Protein AF-A0A7S3HU23-F1 (afdb_monomer)

Radius of gyration: 21.44 Å; Cα contacts (8 Å, |Δi|>4): 89; chains: 1; bounding box: 47×63×39 Å

Organism: NCBI:txid89044

InterPro domains:
  IPR001789 Signal transduction response regulator, receiver domain [PS50110] (82-129)
  IPR011006 CheY-like superfamily [SSF52172] (79-129)

Foldseek 3Di:
DDDPDDDDDDDDDDPDDPDPPPPDDDDDDDDDDDDDDDDDDDDDDDDDDDDDDDDDDPDDPPPPDPPVLVVQLVVQQVVLAEEEAEAQDPVVQVVVQVVVVVSRHNYYHYHNHDVVSVVVCVVDPHPYD

Mean predicted aligned error: 17.84 Å

Solvent-accessible surface area (backbone atoms only — not comparable to full-atom values): 8931 Å² total; per-residue (Å²): 136,86,83,85,76,87,78,85,86,84,86,81,86,80,82,84,74,80,77,76,87,59,93,82,73,90,84,79,93,79,80,87,77,87,81,82,86,81,86,82,85,85,83,86,85,82,94,83,89,88,82,88,83,88,88,78,82,96,70,84,82,77,68,78,74,50,73,66,57,57,52,50,32,50,49,33,42,76,67,50,35,34,36,42,44,67,38,72,48,68,68,60,45,54,50,51,48,55,50,47,48,73,46,31,36,68,45,70,48,80,30,62,38,68,68,63,39,50,54,50,55,74,74,42,91,63,78,42,111

pLDDT: mean 71.63, std 24.13, range [32.91, 98.25]

Nearest PDB structures (foldseek):
  8wiw-assembly1_h  TM=9.248E-01  e=8.638E-02  Salmonella enterica subsp. enterica serovar Typhimurium str. LT2
  1fqw-assembly1_A  TM=9.280E-01  e=9.885E-02  Escherichia coli
  3olv-assembly2_B  TM=9.233E-01  e=1.295E-01  Escherichia coli K-12
  3rvo-assembly1_A  TM=9.060E-01  e=1.295E-01  Escherichia coli K-12
  6er7-assembly1_A  TM=9.103E-01  e=7.997E-01  Pyrococcus horikoshii

Structure (mmCIF, N/CA/C/O backbone):
data_AF-A0A7S3HU23-F1
#
_entry.id   AF-A0A7S3HU23-F1
#
loop_
_atom_site.group_PDB
_atom_site.id
_atom_site.type_symbol
_atom_site.label_atom_id
_atom_site.label_alt_id
_atom_site.label_comp_id
_atom_site.label_asym_id
_atom_site.label_entity_id
_atom_site.label_seq_id
_atom_site.pdbx_PDB_ins_code
_atom_site.Cartn_x
_atom_site.Cartn_y
_atom_site.Cartn_z
_atom_site.occupancy
_atom_site.B_iso_or_equiv
_atom_site.auth_seq_id
_atom_site.auth_comp_id
_atom_site.auth_asym_id
_atom_site.auth_atom_id
_atom_site.pdbx_PDB_model_num
ATOM 1 N N . GLU A 1 1 ? 20.327 11.208 -25.376 1.00 44.12 1 GLU A N 1
ATOM 2 C CA . GLU A 1 1 ? 19.255 11.999 -24.739 1.00 44.12 1 GLU A CA 1
ATOM 3 C C . GLU A 1 1 ? 18.377 11.059 -23.931 1.00 44.12 1 GLU A C 1
ATOM 5 O O . GLU A 1 1 ? 17.914 10.072 -24.485 1.00 44.12 1 GLU A O 1
ATOM 10 N N . SER A 1 2 ? 18.217 11.298 -22.630 1.00 50.28 2 SER A N 1
ATOM 11 C CA . SER A 1 2 ? 17.328 10.494 -21.782 1.00 50.28 2 SER A CA 1
ATOM 12 C C . SER A 1 2 ? 16.020 11.257 -21.613 1.00 50.28 2 SER A C 1
ATOM 14 O O . SER A 1 2 ? 15.997 12.305 -20.973 1.00 50.28 2 SER A O 1
ATOM 16 N N . SER A 1 3 ? 14.945 10.768 -22.230 1.00 56.34 3 SER A N 1
ATOM 17 C CA . SER A 1 3 ? 13.610 11.351 -22.118 1.00 56.34 3 SER A CA 1
ATOM 18 C C . SER A 1 3 ? 12.992 10.982 -20.770 1.00 56.34 3 SER A C 1
ATOM 20 O O . SER A 1 3 ? 12.576 9.842 -20.559 1.00 56.34 3 SER A O 1
ATOM 22 N N . THR A 1 4 ? 12.924 11.936 -19.848 1.00 55.56 4 THR A N 1
ATOM 23 C CA . THR A 1 4 ? 12.219 11.777 -18.572 1.00 55.56 4 THR A CA 1
ATOM 24 C C . THR A 1 4 ? 10.712 11.873 -18.827 1.00 55.56 4 THR A C 1
ATOM 26 O O . THR A 1 4 ? 10.131 12.955 -18.813 1.00 55.56 4 THR A O 1
ATOM 29 N N . GLY A 1 5 ? 10.073 10.745 -19.141 1.00 54.88 5 GLY A N 1
ATOM 30 C CA . GLY A 1 5 ? 8.624 10.673 -19.329 1.00 54.88 5 GLY A CA 1
ATOM 31 C C . GLY A 1 5 ? 7.893 10.771 -17.991 1.00 54.88 5 GLY A C 1
ATOM 32 O O . GLY A 1 5 ? 8.114 9.958 -17.098 1.00 54.88 5 GLY A O 1
ATOM 33 N N . THR A 1 6 ? 7.020 11.764 -17.835 1.00 55.59 6 THR A N 1
ATOM 34 C CA . THR A 1 6 ? 6.160 11.910 -16.654 1.00 55.59 6 THR A CA 1
ATOM 35 C C . THR A 1 6 ? 4.992 10.927 -16.772 1.00 55.59 6 THR A C 1
ATOM 37 O O . THR A 1 6 ? 4.038 11.166 -17.509 1.00 55.59 6 THR A O 1
ATOM 40 N N . GLY A 1 7 ? 5.081 9.779 -16.099 1.00 56.41 7 GLY A N 1
ATOM 41 C CA . GLY A 1 7 ? 3.992 8.802 -16.037 1.00 56.41 7 GLY A CA 1
ATOM 42 C C . GLY A 1 7 ? 2.941 9.199 -14.998 1.00 56.41 7 GLY A C 1
ATOM 43 O O . GLY A 1 7 ? 3.280 9.637 -13.903 1.00 56.41 7 GLY A O 1
ATOM 44 N N . THR A 1 8 ? 1.658 9.040 -15.327 1.00 51.31 8 THR A N 1
ATOM 45 C CA . THR A 1 8 ? 0.563 9.120 -14.347 1.00 51.31 8 THR A CA 1
ATOM 46 C C . THR A 1 8 ? 0.260 7.713 -13.847 1.00 51.31 8 THR A C 1
ATOM 48 O O . THR A 1 8 ? -0.019 6.829 -14.654 1.00 51.31 8 THR A O 1
ATOM 51 N N . VAL A 1 9 ? 0.304 7.503 -12.530 1.00 48.84 9 VAL A N 1
ATOM 52 C CA . VAL A 1 9 ? -0.054 6.223 -11.908 1.00 48.84 9 VAL A CA 1
ATOM 53 C C . VAL A 1 9 ? -1.493 6.309 -11.406 1.00 48.84 9 VAL A C 1
ATOM 55 O O . VAL A 1 9 ? -1.827 7.176 -10.600 1.00 48.84 9 VAL A O 1
ATOM 58 N N . LEU A 1 10 ? -2.352 5.418 -11.900 1.00 46.88 10 LEU A N 1
ATOM 59 C CA . LEU A 1 10 ? -3.757 5.311 -11.512 1.00 46.88 10 LEU A CA 1
ATOM 60 C C . LEU A 1 10 ? -3.936 4.070 -10.636 1.00 46.88 10 LEU A C 1
ATOM 62 O O . LEU A 1 10 ? -3.660 2.960 -11.080 1.00 46.88 10 LEU A O 1
ATOM 66 N N . TRP A 1 11 ? -4.427 4.269 -9.416 1.00 58.38 11 TRP A N 1
ATOM 67 C CA . TRP A 1 11 ? -4.763 3.198 -8.481 1.00 58.38 11 TRP A CA 1
ATOM 68 C C . TRP A 1 11 ? -6.278 3.068 -8.388 1.00 58.38 11 TRP A C 1
ATOM 70 O O . TRP A 1 11 ? -6.979 4.062 -8.189 1.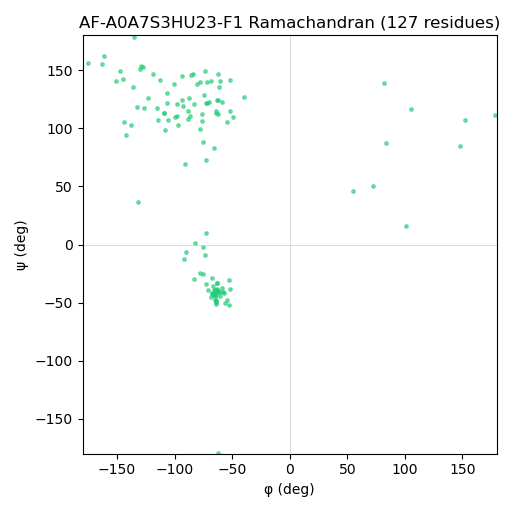00 58.38 11 TRP A O 1
ATOM 80 N N . PHE A 1 12 ? -6.795 1.850 -8.519 1.00 54.53 12 PHE A N 1
ATOM 81 C CA . PHE A 1 12 ? -8.196 1.552 -8.249 1.00 54.53 12 PHE A CA 1
ATOM 82 C C . PHE A 1 12 ? -8.302 0.253 -7.454 1.00 54.53 12 PHE A C 1
ATOM 84 O O . PHE A 1 12 ? -7.646 -0.735 -7.765 1.00 54.53 12 PHE A O 1
ATOM 91 N N . ALA A 1 13 ? -9.146 0.259 -6.425 1.00 60.44 13 ALA A N 1
ATOM 92 C CA . ALA A 1 13 ? -9.521 -0.946 -5.703 1.00 60.44 13 ALA A CA 1
ATOM 93 C C . ALA A 1 13 ? -10.721 -1.587 -6.410 1.00 60.44 13 ALA A C 1
ATOM 95 O O . ALA A 1 13 ? -11.740 -0.923 -6.621 1.00 60.44 13 ALA A O 1
ATOM 96 N N . ILE A 1 14 ? -10.618 -2.868 -6.768 1.00 64.31 14 ILE A N 1
ATOM 97 C CA . ILE A 1 14 ? -11.777 -3.646 -7.215 1.00 64.31 14 ILE A CA 1
ATOM 98 C C . ILE A 1 14 ? -12.418 -4.252 -5.961 1.00 64.31 14 ILE A C 1
ATOM 100 O O . ILE A 1 14 ? -11.778 -5.072 -5.301 1.00 64.31 14 ILE A O 1
ATOM 104 N N . PRO A 1 15 ? -13.656 -3.874 -5.594 1.00 51.28 15 PRO A N 1
ATOM 105 C CA . PRO A 1 15 ? -14.348 -4.531 -4.497 1.00 51.28 15 PRO A CA 1
ATOM 106 C C . PRO A 1 15 ? -14.568 -6.002 -4.854 1.00 51.28 15 PRO A C 1
ATOM 108 O O . PRO A 1 15 ? -15.155 -6.321 -5.888 1.00 51.28 15 PRO A O 1
ATOM 111 N N . TYR A 1 16 ? -14.095 -6.894 -3.988 1.00 63.75 16 TYR A N 1
ATOM 112 C CA . TYR A 1 16 ? -14.345 -8.322 -4.112 1.00 63.75 16 TYR A CA 1
ATOM 113 C C . TYR A 1 16 ? -15.848 -8.589 -3.958 1.00 63.75 16 TYR A C 1
ATOM 115 O O . TYR A 1 16 ? -16.425 -8.344 -2.896 1.00 63.75 16 TYR A O 1
ATOM 123 N N . VAL A 1 17 ? -16.485 -9.074 -5.025 1.00 74.38 17 VAL A N 1
ATOM 124 C CA . VAL A 1 17 ? -17.848 -9.610 -4.977 1.00 74.38 17 VAL A CA 1
ATOM 125 C C . VAL A 1 17 ? -17.711 -11.128 -4.874 1.00 74.38 17 VAL A C 1
ATOM 127 O O . VAL A 1 17 ? -17.244 -11.739 -5.836 1.00 74.38 17 VAL A O 1
ATOM 130 N N . PRO A 1 18 ? -18.057 -11.747 -3.732 1.00 62.25 18 PRO A N 1
ATOM 131 C CA . PRO A 1 18 ? -18.037 -13.197 -3.627 1.00 62.25 18 PRO A CA 1
ATOM 132 C C . PRO A 1 18 ? -19.015 -13.794 -4.641 1.00 62.25 18 PRO A C 1
ATOM 134 O O . PRO A 1 18 ? -20.141 -13.315 -4.789 1.00 62.25 18 PRO A O 1
ATOM 137 N N . ASP A 1 19 ? -18.570 -14.834 -5.337 1.00 63.12 19 ASP A N 1
ATOM 138 C CA . ASP A 1 19 ? -19.388 -15.568 -6.292 1.00 63.12 19 ASP A CA 1
ATOM 139 C C . ASP A 1 19 ? -20.556 -16.251 -5.561 1.00 63.12 19 ASP A C 1
ATOM 141 O O . ASP A 1 19 ? -20.368 -17.150 -4.738 1.00 63.12 19 ASP A O 1
ATOM 145 N N . THR A 1 20 ? -21.778 -15.795 -5.836 1.00 59.72 20 THR A N 1
ATOM 146 C CA . TH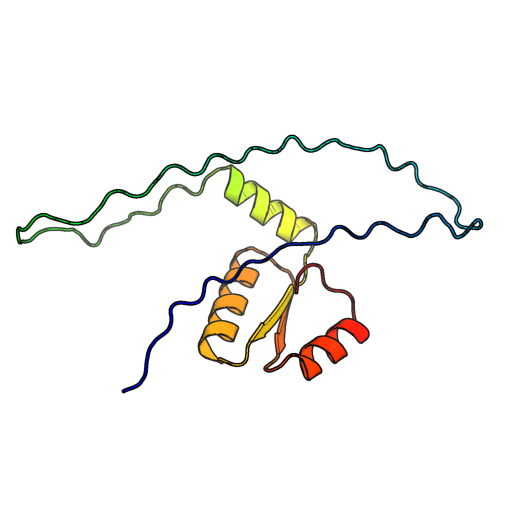R A 1 20 ? -23.011 -16.357 -5.272 1.00 59.72 20 THR A CA 1
ATOM 147 C C . THR A 1 20 ? -23.495 -17.597 -6.024 1.00 59.72 20 THR A C 1
ATOM 149 O O . THR A 1 20 ? -24.517 -18.167 -5.647 1.00 59.72 20 THR A O 1
ATOM 152 N N . SER A 1 21 ? -22.781 -18.055 -7.062 1.00 55.84 21 SER A N 1
ATOM 153 C CA . SER A 1 21 ? -23.127 -19.281 -7.792 1.00 55.84 21 SER A CA 1
ATOM 154 C C . SER A 1 21 ? -22.772 -20.574 -7.043 1.00 55.84 21 SER A C 1
ATOM 156 O O . SER A 1 21 ? -23.116 -21.661 -7.503 1.00 55.84 21 SER A O 1
ATOM 158 N N . GLN A 1 22 ? -22.155 -20.479 -5.858 1.00 50.91 22 GLN A N 1
ATOM 159 C CA . GLN A 1 22 ? -21.977 -21.599 -4.933 1.00 50.91 22 GLN A CA 1
ATOM 160 C C . GLN A 1 22 ? -23.189 -21.719 -3.986 1.00 50.91 22 GLN A C 1
ATOM 162 O O . GLN A 1 22 ? -23.325 -20.913 -3.063 1.00 50.91 22 GLN A O 1
ATOM 167 N N . PRO A 1 23 ? -24.065 -22.731 -4.143 1.00 52.47 23 PRO A N 1
ATOM 168 C CA . PRO A 1 23 ? -25.324 -22.825 -3.397 1.00 52.47 23 PRO A CA 1
ATOM 169 C C . PRO A 1 23 ? -25.194 -23.191 -1.902 1.00 52.47 23 PRO A C 1
ATOM 171 O O . PRO A 1 23 ? -26.213 -23.448 -1.271 1.00 52.47 23 PRO A O 1
ATOM 174 N N . ASN A 1 24 ? -23.994 -23.207 -1.304 1.00 50.38 24 ASN A N 1
ATOM 175 C CA . ASN A 1 24 ? -23.769 -23.792 0.029 1.00 50.38 24 ASN A CA 1
ATOM 176 C C . ASN A 1 24 ? -22.977 -22.916 1.026 1.00 50.38 24 ASN A C 1
ATOM 178 O O . ASN A 1 24 ? -22.228 -23.456 1.836 1.00 50.38 24 ASN A O 1
ATOM 182 N N . SER A 1 25 ? -23.159 -21.591 1.037 1.00 46.53 25 SER A N 1
ATOM 183 C CA . SER A 1 25 ? -22.645 -20.753 2.140 1.00 46.53 25 SER A CA 1
ATOM 184 C C . SER A 1 25 ? -23.784 -20.094 2.927 1.00 46.53 25 SER A C 1
ATOM 186 O O . SER A 1 25 ? -24.537 -19.301 2.358 1.00 46.53 25 SER A O 1
ATOM 188 N N . PRO A 1 26 ? -23.944 -20.397 4.232 1.00 51.66 26 PRO A N 1
ATOM 189 C CA . PRO A 1 26 ? -24.996 -19.820 5.049 1.00 51.66 26 PRO A CA 1
ATOM 190 C C . PRO A 1 26 ? -24.573 -18.444 5.579 1.00 51.66 26 PRO A C 1
ATOM 192 O O . PRO A 1 26 ? -23.628 -18.323 6.352 1.00 51.66 26 PRO A O 1
ATOM 195 N N . GLY A 1 27 ? -25.353 -17.422 5.229 1.00 49.81 27 GLY A N 1
ATOM 196 C CA . GLY A 1 27 ? -25.503 -16.215 6.043 1.00 49.81 27 GLY A CA 1
ATOM 197 C C . GLY A 1 27 ? -24.779 -14.967 5.540 1.00 49.81 27 GLY A C 1
ATOM 198 O O . GLY A 1 27 ? -23.558 -14.880 5.560 1.00 49.81 27 GLY A O 1
ATOM 199 N N . GLY A 1 28 ? -25.568 -13.941 5.205 1.00 43.06 28 GLY A N 1
ATOM 200 C CA . GLY A 1 28 ? -25.092 -12.558 5.179 1.00 43.06 28 GLY A CA 1
ATOM 201 C C . GLY A 1 28 ? -25.762 -11.689 4.123 1.00 43.06 28 GLY A C 1
ATOM 202 O O . GLY A 1 28 ? -25.229 -11.508 3.036 1.00 43.06 28 GLY A O 1
ATOM 203 N N . HIS A 1 29 ?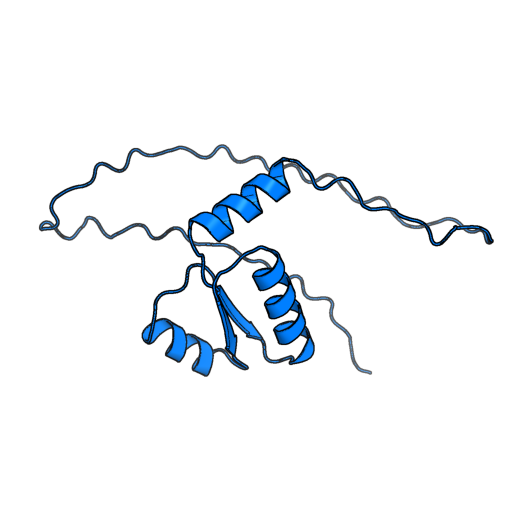 -26.922 -11.118 4.451 1.00 51.88 29 HIS A N 1
ATOM 204 C CA . HIS A 1 29 ? -27.608 -10.108 3.641 1.00 51.88 29 HIS A CA 1
ATOM 205 C C . HIS A 1 29 ? -26.693 -8.907 3.323 1.00 51.88 29 HIS A C 1
ATOM 207 O O . HIS A 1 29 ? -26.489 -8.042 4.173 1.00 51.88 29 HIS A O 1
ATOM 213 N N . ALA A 1 30 ? -26.196 -8.802 2.088 1.00 44.22 30 ALA A N 1
ATOM 214 C CA . ALA A 1 30 ? -25.509 -7.607 1.601 1.00 44.22 30 ALA A CA 1
ATOM 215 C C . ALA A 1 30 ? -26.485 -6.731 0.805 1.00 44.22 30 ALA A C 1
ATOM 217 O O . ALA A 1 30 ? -26.855 -7.007 -0.335 1.00 44.22 30 ALA A O 1
ATOM 218 N N . ARG A 1 31 ? -26.943 -5.667 1.461 1.00 46.25 31 ARG A N 1
ATOM 219 C CA . ARG A 1 31 ? -27.825 -4.637 0.915 1.00 46.25 31 ARG A CA 1
ATOM 220 C C . ARG A 1 31 ? -27.033 -3.767 -0.072 1.00 46.25 31 ARG A C 1
ATOM 222 O O . ARG A 1 31 ? -26.031 -3.167 0.307 1.00 46.25 31 ARG A O 1
ATOM 229 N N . ALA A 1 32 ? -27.487 -3.697 -1.322 1.00 38.62 32 ALA A N 1
ATOM 230 C CA . ALA A 1 32 ? -26.869 -2.887 -2.370 1.00 38.62 32 ALA A CA 1
ATOM 231 C C . ALA A 1 32 ? -26.922 -1.389 -2.022 1.00 38.62 32 ALA A C 1
ATOM 233 O O . ALA A 1 32 ? -28.000 -0.837 -1.789 1.00 38.62 32 ALA A O 1
ATOM 234 N N . VAL A 1 33 ? -25.764 -0.726 -2.006 1.00 44.06 33 VAL A N 1
ATOM 235 C CA . VAL A 1 33 ? -25.664 0.732 -1.866 1.00 44.06 33 VAL A CA 1
ATOM 236 C C . VAL A 1 33 ? -25.216 1.310 -3.205 1.00 44.06 33 VAL A C 1
ATOM 238 O O . VAL A 1 33 ? -24.105 1.059 -3.667 1.00 44.06 33 VAL A O 1
ATOM 241 N N . ALA A 1 34 ? -26.111 2.064 -3.843 1.00 38.53 34 ALA A N 1
ATOM 242 C CA . ALA A 1 34 ? -25.856 2.760 -5.096 1.00 38.53 34 ALA A CA 1
ATOM 243 C C . ALA A 1 34 ? -24.889 3.933 -4.872 1.00 38.53 34 ALA A C 1
ATOM 245 O O . ALA A 1 34 ? -25.184 4.842 -4.093 1.00 38.53 34 ALA A O 1
ATOM 246 N N . TYR A 1 35 ? -23.755 3.949 -5.573 1.00 46.75 35 TYR A N 1
ATOM 247 C CA . TYR A 1 35 ? -22.841 5.090 -5.576 1.00 46.75 35 TYR A CA 1
ATOM 248 C C . TYR A 1 35 ? -23.155 6.034 -6.742 1.00 46.75 35 TYR A C 1
ATOM 250 O O . TYR A 1 35 ? -23.094 5.685 -7.921 1.00 46.75 35 TYR A O 1
ATOM 258 N N . LYS A 1 36 ? -23.502 7.270 -6.377 1.00 36.41 36 LYS A N 1
ATOM 259 C CA . LYS A 1 36 ? -23.727 8.402 -7.274 1.00 36.41 36 LYS A CA 1
ATOM 260 C C . LYS A 1 36 ? -22.367 8.928 -7.743 1.00 36.41 36 LYS A C 1
ATOM 262 O O . LYS A 1 36 ? -21.590 9.450 -6.951 1.00 36.41 36 LYS A O 1
ATOM 267 N N . ARG A 1 37 ? -22.082 8.766 -9.035 1.00 41.38 37 ARG A N 1
ATOM 268 C CA . ARG A 1 37 ? -20.881 9.264 -9.721 1.00 41.38 37 ARG A CA 1
ATOM 269 C C . ARG A 1 37 ? -20.852 10.800 -9.663 1.00 41.38 37 ARG A C 1
ATOM 271 O O . ARG A 1 37 ? -21.680 11.447 -10.296 1.00 41.38 37 ARG A O 1
ATOM 278 N N . VAL A 1 38 ? -19.897 11.376 -8.932 1.00 39.16 38 VAL A N 1
ATOM 279 C CA . VAL A 1 38 ? -19.544 12.802 -9.019 1.00 39.16 38 VAL A CA 1
ATOM 280 C C . VAL A 1 38 ? -18.190 12.884 -9.715 1.00 39.16 38 VAL A C 1
ATOM 282 O O . VAL A 1 38 ? -17.154 12.652 -9.104 1.00 39.16 38 VAL A O 1
ATOM 285 N N . LEU A 1 39 ? -18.208 13.158 -11.019 1.00 44.25 39 LEU A N 1
ATOM 286 C CA . LEU A 1 39 ? -17.028 13.578 -11.769 1.00 44.25 39 LEU A CA 1
ATOM 287 C C . LEU A 1 39 ? -17.178 15.073 -12.040 1.00 44.25 39 LEU A C 1
ATOM 289 O O . LEU A 1 39 ? -18.007 15.479 -12.849 1.00 44.25 39 LEU A O 1
ATOM 293 N N . GLY A 1 40 ? -16.385 15.877 -11.340 1.00 32.91 40 GLY A N 1
ATOM 294 C CA . GLY A 1 40 ? -16.212 17.297 -11.610 1.00 32.91 40 GLY A CA 1
ATOM 295 C C . GLY A 1 40 ? -14.754 17.658 -11.368 1.00 32.91 40 GLY A C 1
ATOM 296 O O . GLY A 1 40 ? -14.372 17.910 -10.233 1.00 32.91 40 GLY A O 1
ATOM 297 N N . PHE A 1 41 ? -13.940 17.641 -12.424 1.00 38.78 41 PHE A N 1
ATOM 298 C CA . PHE A 1 41 ? -12.578 18.175 -12.415 1.00 38.78 41 PHE A CA 1
ATOM 299 C C . PHE A 1 41 ? -12.577 19.443 -13.271 1.00 38.78 41 PHE A C 1
ATOM 301 O O . PHE A 1 41 ? -12.828 19.388 -14.476 1.00 38.78 41 PHE A O 1
ATOM 308 N N . GLN A 1 42 ? -12.356 20.591 -12.628 1.00 35.97 42 GLN A N 1
ATOM 309 C CA . GLN A 1 42 ? -12.147 21.870 -13.300 1.00 35.97 42 GLN A CA 1
ATOM 310 C C . GLN A 1 42 ? -10.671 22.045 -13.681 1.00 35.97 42 GLN A C 1
ATOM 312 O O . GLN A 1 42 ? -9.755 21.550 -13.032 1.00 35.97 42 GLN A O 1
ATOM 317 N N . ARG A 1 43 ? -10.513 22.718 -14.816 1.00 37.72 43 ARG A N 1
ATOM 318 C CA . ARG A 1 43 ? -9.351 22.908 -15.686 1.00 37.72 43 ARG A CA 1
ATOM 319 C C . ARG A 1 43 ? -8.253 23.774 -15.047 1.00 37.72 43 ARG A C 1
ATOM 321 O O . ARG A 1 43 ? -8.561 24.796 -14.444 1.00 37.72 43 ARG A O 1
ATOM 328 N N . ALA A 1 44 ? -6.987 23.409 -15.255 1.00 36.59 44 ALA A N 1
ATOM 329 C CA . ALA A 1 44 ? -5.823 24.208 -14.857 1.00 36.59 44 ALA A CA 1
ATOM 330 C C . ALA A 1 44 ? -5.645 25.463 -15.747 1.00 36.59 44 ALA A C 1
ATOM 332 O O . ALA A 1 44 ? -5.823 25.354 -16.967 1.00 36.59 44 ALA A O 1
ATOM 333 N N . PRO A 1 45 ? -5.276 26.634 -15.190 1.00 37.94 45 PRO A N 1
ATOM 334 C CA . PRO A 1 45 ? -4.861 27.791 -15.975 1.00 37.94 45 PRO A CA 1
ATOM 335 C C . PRO A 1 45 ? -3.373 27.751 -16.370 1.00 37.94 45 PRO A C 1
ATOM 337 O O . PRO A 1 45 ? -2.515 27.233 -15.659 1.00 37.94 45 PRO A O 1
ATOM 340 N N . SER A 1 46 ? -3.133 28.307 -17.557 1.00 38.16 46 SER A N 1
ATOM 341 C CA . SER A 1 46 ? -1.883 28.393 -18.317 1.00 38.16 46 SER A CA 1
ATOM 342 C C . SER A 1 46 ? -0.889 29.400 -17.733 1.00 38.16 46 SER A C 1
ATOM 344 O O . SER A 1 46 ? -1.285 30.431 -17.197 1.00 38.16 46 SER A O 1
ATOM 346 N N . ALA A 1 47 ? 0.400 29.113 -17.919 1.00 46.56 47 ALA A N 1
ATOM 347 C CA . ALA A 1 47 ? 1.538 29.926 -17.508 1.00 46.56 47 ALA A CA 1
ATOM 348 C C . ALA A 1 47 ? 1.738 31.171 -18.390 1.00 46.56 47 ALA A C 1
ATOM 350 O O . ALA A 1 47 ? 1.833 31.038 -19.609 1.00 46.56 47 ALA A O 1
ATOM 351 N N . ALA A 1 48 ? 1.850 32.338 -17.752 1.00 46.91 48 AL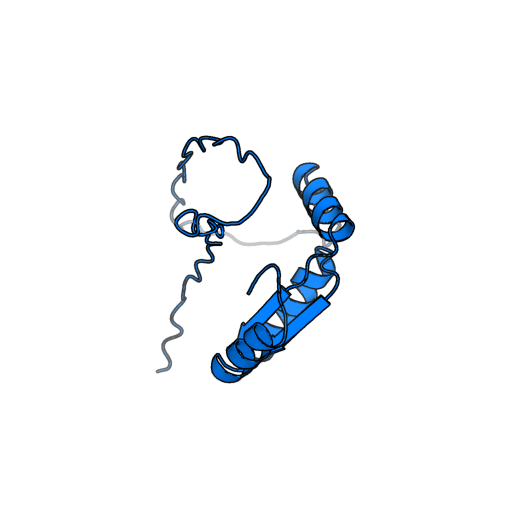A A N 1
ATOM 352 C CA . ALA A 1 48 ? 2.698 33.478 -18.125 1.00 46.91 48 ALA A CA 1
ATOM 353 C C . ALA A 1 48 ? 2.456 34.611 -17.111 1.00 46.91 48 ALA A C 1
ATOM 355 O O . ALA A 1 48 ? 1.352 35.140 -17.091 1.00 46.91 48 ALA A O 1
ATOM 356 N N . ASP A 1 49 ? 3.433 34.955 -16.264 1.00 35.78 49 ASP A N 1
ATOM 357 C CA . ASP A 1 49 ? 3.967 36.327 -16.179 1.00 35.78 49 ASP A CA 1
ATOM 358 C C . ASP A 1 49 ? 5.166 36.428 -15.212 1.00 35.78 49 ASP A C 1
ATOM 360 O O . ASP A 1 49 ? 5.365 35.592 -14.332 1.00 35.78 49 ASP A O 1
ATOM 364 N N . VAL A 1 50 ? 5.989 37.444 -15.450 1.00 47.22 50 VAL A N 1
ATOM 365 C CA . VAL A 1 50 ? 7.356 37.687 -14.969 1.00 47.22 50 VAL A CA 1
ATOM 366 C C . VAL A 1 50 ? 7.377 38.542 -13.688 1.00 47.22 50 VAL A C 1
ATOM 368 O O . VAL A 1 50 ? 6.618 39.499 -13.591 1.00 47.22 50 VAL A O 1
ATOM 371 N N . GLY A 1 51 ? 8.319 38.296 -12.757 1.00 34.72 51 GLY A N 1
ATOM 372 C CA . GLY A 1 51 ? 8.750 39.318 -11.778 1.00 34.72 51 GLY A CA 1
ATOM 373 C C . GLY A 1 51 ? 9.277 38.817 -10.419 1.00 34.72 51 GLY A C 1
ATOM 374 O O . GLY A 1 51 ? 8.508 38.385 -9.573 1.00 34.72 51 GLY A O 1
ATOM 375 N N . HIS A 1 52 ? 10.595 38.925 -10.212 1.00 38.09 52 HIS A N 1
ATOM 376 C CA . HIS A 1 52 ? 11.360 38.833 -8.942 1.00 38.09 52 HIS A CA 1
ATOM 377 C C . HIS A 1 52 ? 10.983 39.945 -7.914 1.00 38.09 52 HIS A C 1
ATOM 379 O O . HIS A 1 52 ? 10.337 40.905 -8.330 1.00 38.09 52 HIS A O 1
ATOM 385 N N . PRO A 1 53 ? 11.582 40.036 -6.695 1.00 53.84 53 PRO A N 1
ATOM 386 C CA . PRO A 1 53 ? 12.039 39.033 -5.708 1.00 53.84 53 PRO A CA 1
ATOM 387 C C . PRO A 1 53 ? 11.657 39.382 -4.231 1.00 53.84 53 PRO A C 1
ATOM 389 O O . PRO A 1 53 ? 11.210 40.484 -3.940 1.00 53.84 53 PRO A O 1
ATOM 392 N N . LEU A 1 54 ? 12.034 38.478 -3.309 1.00 44.75 54 LEU A N 1
ATOM 393 C CA . LEU A 1 54 ? 12.300 38.671 -1.865 1.00 44.75 54 LEU A CA 1
ATOM 394 C C . LEU A 1 54 ? 11.125 38.695 -0.866 1.00 44.75 54 LEU A C 1
ATOM 396 O O . LEU A 1 54 ? 10.098 39.325 -1.069 1.00 44.75 54 LEU A O 1
ATOM 400 N N . GLU A 1 55 ? 11.417 38.033 0.260 1.00 45.25 55 GLU A N 1
ATOM 401 C CA . GLU A 1 55 ? 10.678 37.930 1.527 1.00 45.25 55 GLU A CA 1
ATOM 402 C C . GLU A 1 55 ? 9.571 36.866 1.564 1.00 45.25 55 GLU A C 1
ATOM 404 O O . GLU A 1 55 ? 8.392 37.126 1.344 1.00 45.25 55 GLU A O 1
ATOM 409 N N . ALA A 1 56 ? 9.951 35.637 1.921 1.00 39.91 56 ALA A N 1
ATOM 410 C CA . ALA A 1 56 ? 9.012 34.692 2.509 1.00 39.91 56 ALA A CA 1
ATOM 411 C C . ALA A 1 56 ? 9.695 33.972 3.670 1.00 39.91 56 ALA A C 1
ATOM 413 O O . ALA A 1 56 ? 10.539 33.097 3.483 1.00 39.91 56 ALA A O 1
ATOM 414 N N . SER A 1 57 ? 9.327 34.427 4.862 1.00 43.88 57 SER A N 1
ATOM 415 C CA . SER A 1 57 ? 9.586 33.834 6.161 1.00 43.88 57 SER A CA 1
ATOM 416 C C . SER A 1 57 ? 9.448 32.313 6.138 1.00 43.88 57 SER A C 1
ATOM 418 O O . SER A 1 57 ? 8.411 31.764 5.763 1.00 43.88 57 SER A O 1
ATOM 420 N N . GLU A 1 58 ? 10.495 31.639 6.602 1.00 53.22 58 GLU A N 1
ATOM 421 C CA . GLU A 1 58 ? 10.450 30.246 7.027 1.00 53.22 58 GLU A CA 1
ATOM 422 C C . GLU A 1 58 ? 9.710 30.161 8.365 1.00 53.22 58 GLU A C 1
ATOM 424 O O . GLU A 1 58 ? 10.322 29.964 9.404 1.00 53.22 58 GLU A O 1
ATOM 429 N N . ASP A 1 59 ? 8.389 30.336 8.357 1.00 45.09 59 ASP A N 1
ATOM 430 C CA . ASP A 1 59 ? 7.573 30.090 9.544 1.00 45.09 59 ASP A CA 1
ATOM 431 C C . ASP A 1 59 ? 6.210 29.494 9.171 1.00 45.09 59 ASP A C 1
ATOM 433 O O . ASP A 1 59 ? 5.290 30.159 8.701 1.00 45.09 59 ASP A O 1
ATOM 437 N N . GLY A 1 60 ? 6.084 28.191 9.432 1.00 49.28 60 GLY A N 1
ATOM 438 C CA . GLY A 1 60 ? 4.895 27.671 10.101 1.00 49.28 60 GLY A CA 1
ATOM 439 C C . GLY A 1 60 ? 3.579 27.623 9.325 1.00 49.28 60 GLY A C 1
ATOM 440 O O . GLY A 1 60 ? 2.546 27.973 9.883 1.00 49.28 60 GLY A O 1
ATOM 441 N N . ALA A 1 61 ? 3.544 27.072 8.112 1.00 40.06 61 ALA A N 1
ATOM 442 C CA . ALA A 1 61 ? 2.279 26.615 7.526 1.00 40.06 61 ALA A CA 1
ATOM 443 C C . ALA A 1 61 ? 2.015 25.139 7.880 1.00 40.06 61 ALA A C 1
ATOM 445 O O . ALA A 1 61 ? 2.037 24.251 7.029 1.00 40.06 61 ALA A O 1
ATOM 446 N N . LEU A 1 62 ? 1.739 24.869 9.162 1.00 49.88 62 LEU A N 1
ATOM 447 C CA . LEU A 1 62 ? 0.940 23.707 9.563 1.00 49.88 62 LEU A CA 1
ATOM 448 C C . LEU A 1 62 ? -0.469 23.942 9.011 1.00 49.88 62 LEU A C 1
ATOM 450 O O . LEU A 1 62 ? -1.346 24.463 9.694 1.00 49.88 62 LEU A O 1
ATOM 454 N N . THR A 1 63 ? -0.669 23.613 7.735 1.00 55.69 63 THR A N 1
ATOM 455 C CA . THR A 1 63 ? -1.995 23.575 7.119 1.00 55.69 63 THR A CA 1
ATOM 456 C C . THR A 1 63 ? -2.881 22.715 8.010 1.00 55.69 63 THR A C 1
ATOM 458 O O . THR A 1 63 ? -2.592 21.529 8.194 1.00 55.69 63 THR A O 1
ATOM 461 N N . ALA A 1 64 ? -3.906 23.323 8.608 1.00 61.31 64 ALA A N 1
ATOM 462 C CA . ALA A 1 64 ? -4.861 22.640 9.463 1.00 61.31 64 ALA A CA 1
ATOM 463 C C . ALA A 1 64 ? -5.360 21.383 8.736 1.00 61.31 64 ALA A C 1
ATOM 465 O O . ALA A 1 64 ? -6.023 21.477 7.702 1.00 61.31 64 ALA A O 1
ATOM 466 N N . ARG A 1 65 ? -4.961 20.204 9.230 1.00 72.12 65 ARG A N 1
ATOM 467 C CA . ARG A 1 65 ? -5.370 18.921 8.654 1.00 72.12 65 ARG A CA 1
ATOM 468 C C . ARG A 1 65 ? -6.887 18.861 8.703 1.00 72.12 65 ARG A C 1
ATOM 470 O O . ARG A 1 65 ? -7.453 18.984 9.791 1.00 72.12 65 ARG A O 1
ATOM 477 N N . SER A 1 66 ? -7.514 18.680 7.543 1.00 82.94 66 SER A N 1
ATOM 478 C CA . SER A 1 66 ? -8.967 18.592 7.433 1.00 82.94 66 SER A CA 1
ATOM 479 C C . SER A 1 66 ? -9.496 17.546 8.417 1.00 82.94 66 SER A C 1
ATOM 481 O O . SER A 1 66 ? -8.880 16.493 8.600 1.00 82.94 66 SER A O 1
ATOM 483 N N . GLU A 1 67 ? -10.643 17.807 9.047 1.00 82.94 67 GLU A N 1
ATOM 484 C CA . GLU A 1 67 ? -11.317 16.830 9.917 1.00 82.94 67 GLU A CA 1
ATOM 485 C C . GLU A 1 67 ? -11.537 15.487 9.197 1.00 82.94 67 GLU A C 1
ATOM 487 O O . GLU A 1 67 ? -11.499 14.421 9.815 1.00 82.94 67 GLU A O 1
ATOM 492 N N . GLY A 1 68 ? -11.707 15.532 7.868 1.00 84.44 68 GLY A N 1
ATOM 493 C CA . GLY A 1 68 ? -11.799 14.347 7.019 1.00 84.44 68 GLY A CA 1
ATOM 494 C C . GLY A 1 68 ? -10.540 13.478 7.063 1.00 84.44 68 GLY A C 1
ATOM 495 O O . GLY A 1 68 ? -10.650 12.265 7.237 1.00 84.44 68 GLY A O 1
ATOM 496 N N . ASP A 1 69 ? -9.357 14.086 6.988 1.00 87.00 69 ASP A N 1
ATOM 497 C CA . ASP A 1 69 ? -8.078 13.366 6.966 1.00 87.00 69 ASP A CA 1
ATOM 498 C C . ASP A 1 69 ? -7.822 12.672 8.305 1.00 87.00 69 ASP A C 1
ATOM 500 O O . ASP A 1 69 ? -7.442 11.502 8.353 1.00 87.00 69 ASP A O 1
ATOM 504 N N . GLN A 1 70 ? -8.112 13.364 9.410 1.00 89.12 70 GLN A N 1
ATOM 505 C CA . GLN A 1 70 ? -7.966 12.811 10.758 1.00 89.12 70 GLN A CA 1
ATOM 506 C C . GLN A 1 70 ? -8.901 11.615 10.980 1.00 89.12 70 GLN A C 1
ATOM 508 O O . GLN A 1 70 ? -8.511 10.609 11.577 1.00 89.12 70 GLN A O 1
ATOM 513 N N . LYS A 1 71 ? -10.133 11.693 10.460 1.00 91.50 71 LYS A N 1
ATOM 514 C CA . LYS A 1 71 ? -11.100 10.593 10.528 1.00 91.50 71 LYS A CA 1
ATOM 515 C C . LYS A 1 71 ? -10.647 9.382 9.713 1.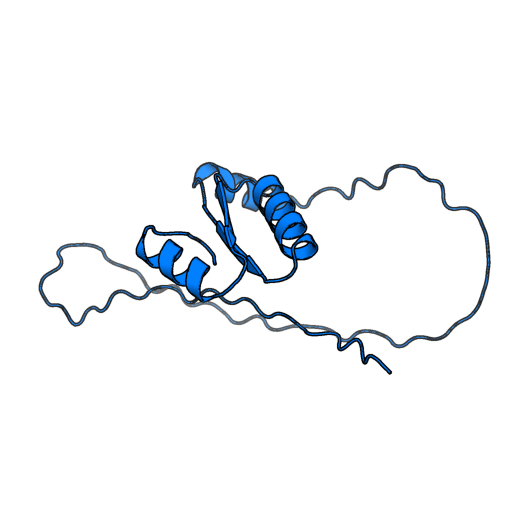00 91.50 71 LYS A C 1
ATOM 517 O O . LYS A 1 71 ? -10.833 8.254 10.169 1.00 91.50 71 LYS A O 1
ATOM 522 N N . ILE A 1 72 ? -10.056 9.599 8.538 1.00 91.00 72 ILE A N 1
ATOM 523 C CA . ILE A 1 72 ? -9.511 8.524 7.700 1.00 91.00 72 ILE A CA 1
ATOM 524 C C . ILE A 1 72 ? -8.348 7.833 8.418 1.00 91.00 72 ILE A C 1
ATOM 526 O O . ILE A 1 72 ? -8.393 6.617 8.592 1.00 91.00 72 ILE A O 1
ATOM 530 N N . GLU A 1 73 ? -7.360 8.581 8.915 1.00 92.81 73 GLU A N 1
ATOM 531 C CA . GLU A 1 73 ? -6.219 8.013 9.655 1.00 92.81 73 GLU A CA 1
ATOM 532 C C . GLU A 1 73 ? -6.676 7.212 10.887 1.00 92.81 73 GLU A C 1
ATOM 534 O O . GLU A 1 73 ? -6.181 6.113 11.152 1.00 92.81 73 GLU A O 1
ATOM 539 N N . ALA A 1 74 ? -7.674 7.718 11.621 1.00 91.44 74 ALA A N 1
ATOM 540 C CA . ALA A 1 74 ? -8.255 7.004 12.753 1.00 91.44 74 ALA A CA 1
ATOM 541 C C . ALA A 1 74 ? -8.908 5.676 12.333 1.00 91.44 74 ALA A C 1
ATOM 543 O O . ALA A 1 74 ? -8.751 4.674 13.029 1.00 91.44 74 ALA A O 1
ATOM 544 N N . GLN A 1 75 ? -9.608 5.641 11.194 1.00 93.75 75 GLN A N 1
ATOM 545 C CA . GLN A 1 75 ? -10.199 4.408 10.669 1.00 93.75 75 GLN A CA 1
ATOM 546 C C . GLN A 1 75 ? -9.147 3.402 10.204 1.00 93.75 75 GLN A C 1
ATOM 548 O O . GLN A 1 75 ? -9.294 2.216 10.501 1.00 93.75 75 GLN A O 1
ATOM 553 N N . ILE A 1 76 ? -8.096 3.862 9.517 1.00 93.25 76 ILE A N 1
ATOM 554 C CA . ILE A 1 76 ? -6.973 3.016 9.089 1.00 93.25 76 ILE A CA 1
ATOM 555 C C . ILE A 1 76 ? -6.362 2.333 10.317 1.00 93.25 76 ILE A C 1
ATOM 557 O O . ILE A 1 76 ? -6.251 1.106 10.355 1.00 93.25 76 ILE A O 1
ATOM 561 N N . ARG A 1 77 ? -6.062 3.113 11.363 1.00 94.50 77 ARG A N 1
ATOM 562 C CA . ARG A 1 77 ? -5.470 2.594 12.601 1.00 94.50 77 ARG A CA 1
ATOM 563 C C . ARG A 1 77 ? -6.413 1.664 13.362 1.00 94.50 77 ARG A C 1
ATOM 565 O O . ARG A 1 77 ? -5.983 0.618 13.834 1.00 94.50 77 ARG A O 1
ATOM 572 N N . ALA A 1 78 ? -7.694 2.018 13.476 1.00 95.12 78 ALA A N 1
ATOM 573 C CA . ALA A 1 78 ? -8.683 1.205 14.187 1.00 95.12 78 ALA A CA 1
ATOM 574 C C . ALA A 1 78 ? -8.899 -0.167 13.530 1.00 95.12 78 ALA A C 1
ATOM 576 O O . ALA A 1 78 ? -9.166 -1.144 14.225 1.00 95.12 78 ALA A O 1
ATOM 577 N N . ARG A 1 79 ? -8.781 -0.238 12.200 1.00 96.00 79 ARG A N 1
ATOM 578 C CA . ARG A 1 79 ? -8.919 -1.480 11.428 1.00 96.00 79 ARG A CA 1
ATOM 579 C C . ARG A 1 79 ? -7.610 -2.228 11.227 1.00 96.00 79 ARG A C 1
ATOM 581 O O . ARG A 1 79 ? -7.662 -3.338 10.715 1.00 96.00 79 ARG A O 1
ATOM 588 N N . LYS A 1 80 ? -6.482 -1.639 11.634 1.00 96.25 80 LYS A N 1
ATOM 589 C CA . LYS A 1 80 ? -5.149 -2.229 11.498 1.00 96.25 80 LYS A CA 1
ATOM 590 C C . LYS A 1 80 ? -4.822 -2.629 10.056 1.00 96.25 80 LYS A C 1
ATOM 592 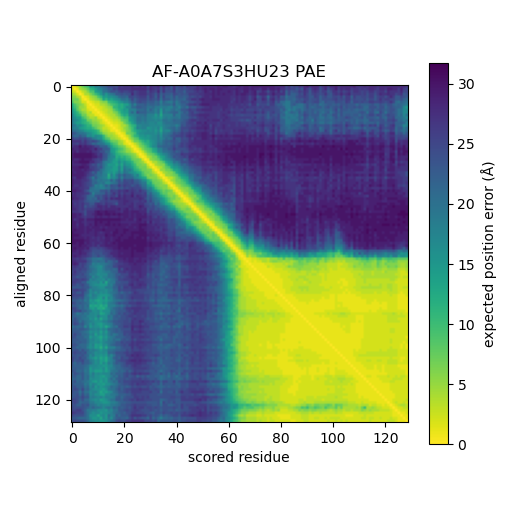O O . LYS A 1 80 ? -4.348 -3.728 9.794 1.00 96.25 80 LYS A O 1
ATOM 597 N N . LEU A 1 81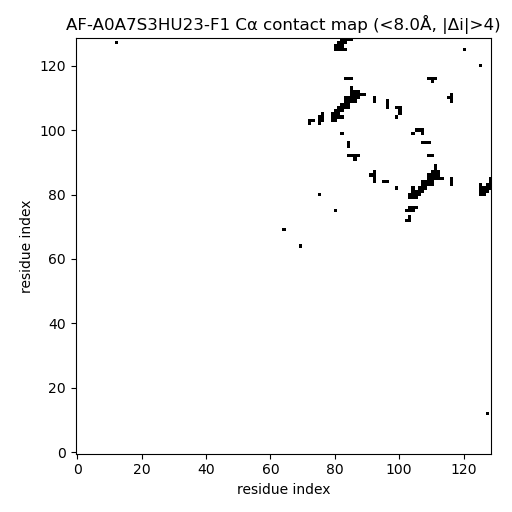 ? -5.111 -1.730 9.115 1.00 96.69 81 LEU A N 1
ATOM 598 C CA . LEU A 1 81 ? -4.922 -2.034 7.698 1.00 96.69 81 LEU A CA 1
ATOM 599 C C . LEU A 1 81 ? -3.449 -2.308 7.381 1.00 96.69 81 LEU A C 1
ATOM 601 O O . LEU A 1 81 ? -2.543 -1.695 7.951 1.00 96.69 81 LEU A O 1
ATOM 605 N N . THR A 1 82 ? -3.232 -3.199 6.428 1.00 97.06 82 THR A N 1
ATOM 606 C CA . THR A 1 82 ? -1.927 -3.640 5.943 1.00 97.06 82 THR A CA 1
ATOM 607 C C . THR A 1 82 ? -1.773 -3.305 4.464 1.00 97.06 82 THR A C 1
ATOM 609 O O . THR A 1 82 ? -2.746 -3.300 3.709 1.00 97.06 82 THR A O 1
ATOM 612 N N . ALA A 1 83 ? -0.550 -2.989 4.046 1.00 97.56 83 ALA A N 1
ATOM 613 C CA . ALA A 1 83 ? -0.260 -2.626 2.665 1.00 97.56 83 ALA A CA 1
ATOM 614 C C . ALA A 1 83 ? 0.920 -3.417 2.096 1.00 97.56 83 ALA A C 1
ATOM 616 O O . ALA A 1 83 ? 1.863 -3.771 2.808 1.00 97.56 83 ALA A O 1
ATOM 617 N N . LEU A 1 84 ? 0.887 -3.628 0.787 1.00 98.06 84 LEU A N 1
ATOM 618 C CA . LEU A 1 84 ? 1.997 -4.114 -0.019 1.00 98.06 84 LEU A CA 1
ATOM 619 C C . LEU A 1 84 ? 2.434 -2.980 -0.958 1.00 98.06 84 LEU A C 1
ATOM 621 O O . LEU A 1 84 ? 1.599 -2.241 -1.457 1.00 98.06 84 LEU A O 1
ATOM 625 N N . VAL A 1 85 ? 3.734 -2.814 -1.188 1.00 98.12 85 VAL A N 1
ATOM 626 C CA . VAL A 1 85 ? 4.287 -1.852 -2.151 1.00 98.12 85 VAL A CA 1
ATOM 627 C C . VAL A 1 85 ? 5.221 -2.607 -3.082 1.00 98.12 85 VAL A C 1
ATOM 629 O O . VAL A 1 85 ? 6.243 -3.139 -2.641 1.00 98.12 85 VAL A O 1
ATOM 632 N N . ILE A 1 86 ? 4.891 -2.636 -4.371 1.00 98.06 86 ILE A N 1
ATOM 633 C CA . ILE A 1 86 ? 5.714 -3.259 -5.410 1.00 98.06 86 ILE A CA 1
ATOM 634 C C . ILE A 1 86 ? 6.217 -2.168 -6.349 1.00 98.06 86 ILE A C 1
ATOM 636 O O . ILE A 1 86 ? 5.462 -1.633 -7.153 1.00 98.06 86 ILE A O 1
ATOM 640 N N . ASP A 1 87 ? 7.503 -1.854 -6.256 1.00 97.94 87 ASP A N 1
ATOM 641 C CA . ASP A 1 87 ? 8.145 -0.839 -7.091 1.00 97.94 87 ASP A CA 1
ATOM 642 C C . ASP A 1 87 ? 9.619 -1.217 -7.255 1.00 97.94 87 ASP A C 1
ATOM 644 O O . ASP A 1 87 ? 10.222 -1.702 -6.297 1.00 97.94 87 ASP A O 1
ATOM 648 N N . ASP A 1 88 ? 10.221 -1.044 -8.429 1.00 96.62 88 ASP A N 1
ATOM 649 C CA . ASP A 1 88 ? 11.630 -1.389 -8.672 1.00 96.62 88 ASP A CA 1
ATOM 650 C C . ASP A 1 88 ? 12.593 -0.332 -8.106 1.00 96.62 88 ASP A C 1
ATOM 652 O O . ASP A 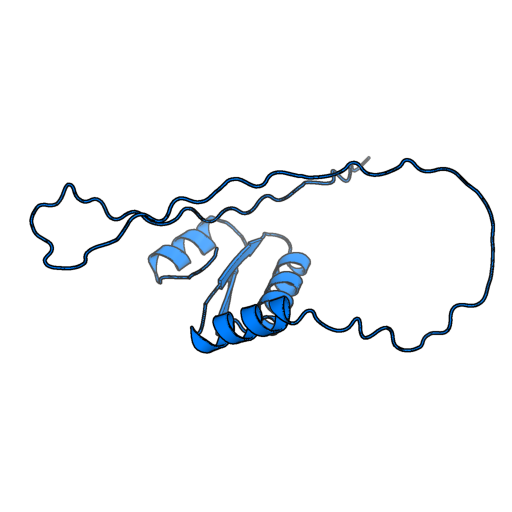1 88 ? 13.712 -0.636 -7.667 1.00 96.62 88 ASP A O 1
ATOM 656 N N . THR A 1 89 ? 12.123 0.903 -7.962 1.00 97.56 89 THR A N 1
ATOM 657 C CA . THR A 1 89 ? 12.907 2.051 -7.542 1.00 97.56 89 THR A CA 1
ATOM 658 C C . THR A 1 89 ? 12.944 2.158 -6.018 1.00 97.56 89 THR A C 1
ATOM 660 O O . THR A 1 89 ? 11.985 2.527 -5.340 1.00 97.56 89 THR A O 1
ATOM 663 N N . LYS A 1 90 ? 14.126 1.912 -5.435 1.00 97.12 90 LYS A N 1
ATOM 664 C CA . LYS A 1 90 ? 14.349 1.924 -3.972 1.00 97.12 90 LYS A CA 1
ATOM 665 C C . LYS A 1 90 ? 13.864 3.206 -3.282 1.00 97.12 90 LYS A C 1
ATOM 667 O O . LYS A 1 90 ? 13.372 3.143 -2.156 1.00 97.12 90 LYS A O 1
ATOM 672 N N . THR A 1 91 ? 14.035 4.360 -3.925 1.00 98.06 91 THR A N 1
ATOM 673 C CA . THR A 1 91 ? 13.620 5.657 -3.371 1.00 98.06 91 THR A CA 1
ATOM 674 C C . THR A 1 91 ? 12.101 5.771 -3.287 1.00 98.06 91 THR A C 1
ATOM 676 O O . THR A 1 91 ? 11.593 6.169 -2.241 1.00 98.06 91 THR A O 1
ATOM 679 N N . VAL A 1 92 ? 11.385 5.371 -4.342 1.00 97.69 92 VAL A N 1
ATOM 680 C CA . VAL A 1 92 ? 9.914 5.377 -4.381 1.00 97.69 92 VAL A CA 1
ATOM 681 C C . VAL A 1 92 ? 9.368 4.409 -3.339 1.00 97.69 92 VAL A C 1
ATOM 683 O O . VAL A 1 92 ? 8.562 4.804 -2.500 1.00 97.69 92 VAL A O 1
ATOM 686 N N . ARG A 1 93 ? 9.909 3.187 -3.288 1.00 97.88 93 ARG A N 1
ATOM 687 C CA . ARG A 1 93 ? 9.528 2.170 -2.301 1.00 97.88 93 ARG A CA 1
ATOM 688 C C . ARG A 1 93 ? 9.639 2.676 -0.857 1.00 97.88 93 ARG A C 1
ATOM 690 O O . ARG A 1 93 ? 8.684 2.578 -0.094 1.00 97.88 93 ARG A O 1
ATOM 697 N N . LYS A 1 94 ? 10.760 3.319 -0.500 1.00 98.12 94 LYS A N 1
ATOM 698 C CA . LYS A 1 94 ? 10.960 3.925 0.833 1.00 98.12 94 LYS A CA 1
ATOM 699 C C . LYS A 1 94 ? 10.048 5.119 1.113 1.00 98.12 94 LYS A C 1
ATOM 701 O O . LYS A 1 94 ? 9.682 5.350 2.264 1.00 98.12 94 LYS A O 1
ATOM 706 N N . LEU A 1 95 ? 9.752 5.930 0.098 1.00 98.25 95 LEU A N 1
ATOM 707 C CA . LEU A 1 95 ? 8.842 7.064 0.243 1.00 98.25 95 LEU A CA 1
ATOM 708 C C . LEU A 1 95 ? 7.427 6.570 0.561 1.00 98.25 95 LEU A C 1
ATOM 710 O O . LEU A 1 95 ? 6.818 7.050 1.516 1.00 98.25 95 LEU A O 1
ATOM 714 N N . MET A 1 96 ? 6.949 5.581 -0.195 1.00 98.25 96 MET A N 1
ATOM 715 C CA . MET A 1 96 ? 5.624 4.989 -0.019 1.00 98.25 96 MET A CA 1
ATOM 716 C C . MET A 1 96 ? 5.487 4.278 1.326 1.00 98.25 96 MET A C 1
ATOM 718 O O . MET A 1 96 ? 4.514 4.515 2.036 1.00 98.25 96 MET A O 1
ATOM 722 N N . GLU A 1 97 ? 6.491 3.494 1.727 1.00 98.25 97 GLU A N 1
ATOM 723 C CA . GLU A 1 97 ? 6.542 2.854 3.047 1.00 98.25 97 GLU A CA 1
ATOM 724 C C . GLU A 1 97 ? 6.340 3.873 4.178 1.00 98.25 97 GLU A C 1
ATOM 726 O O . GLU A 1 97 ? 5.441 3.735 5.008 1.00 98.25 97 GLU A O 1
ATOM 731 N N . LYS A 1 98 ? 7.125 4.958 4.173 1.00 98.12 98 LYS A N 1
ATOM 732 C CA . LYS A 1 98 ? 7.021 6.021 5.182 1.00 98.12 98 LYS A CA 1
ATOM 733 C C . LYS A 1 98 ? 5.665 6.719 5.161 1.00 98.12 98 LYS A C 1
ATOM 735 O O . LYS A 1 98 ? 5.140 7.044 6.224 1.00 98.12 98 LYS A O 1
ATOM 740 N N . LEU A 1 99 ? 5.123 6.988 3.973 1.00 97.19 99 LEU A N 1
ATOM 741 C CA . LEU A 1 99 ? 3.839 7.665 3.819 1.00 97.19 99 LEU A CA 1
ATOM 742 C C . LEU A 1 99 ? 2.697 6.821 4.396 1.00 97.19 99 LEU A C 1
ATOM 744 O O . LEU A 1 99 ? 1.920 7.322 5.206 1.00 97.19 99 LEU A O 1
ATOM 748 N N . LEU A 1 100 ? 2.630 5.542 4.031 1.00 96.56 100 LEU A N 1
ATOM 749 C CA . LEU A 1 100 ? 1.578 4.627 4.474 1.00 96.56 100 LEU A CA 1
ATOM 750 C C . LEU A 1 100 ? 1.659 4.361 5.982 1.00 96.56 100 LEU A C 1
ATOM 752 O O . LEU A 1 100 ? 0.651 4.450 6.682 1.00 96.56 100 LEU A O 1
ATOM 756 N N . LEU A 1 101 ? 2.861 4.154 6.526 1.00 96.88 101 LEU A N 1
ATOM 757 C CA . LEU A 1 101 ? 3.041 4.041 7.977 1.00 96.88 101 LEU A CA 1
ATOM 758 C C . LEU A 1 101 ? 2.603 5.321 8.706 1.00 96.88 101 LEU A C 1
ATOM 760 O O . LEU A 1 101 ? 1.918 5.252 9.726 1.00 96.88 101 LEU A O 1
ATOM 764 N N . LYS A 1 102 ? 2.921 6.504 8.161 1.00 95.56 102 LYS A N 1
ATOM 765 C CA . LYS A 1 102 ? 2.478 7.791 8.722 1.00 95.56 102 LYS A CA 1
ATOM 766 C C . LYS A 1 102 ? 0.952 7.943 8.705 1.00 95.56 102 LYS A C 1
ATOM 768 O O . LYS A 1 102 ? 0.405 8.543 9.627 1.00 95.56 102 LYS A O 1
ATOM 773 N N . MET A 1 103 ? 0.272 7.377 7.708 1.00 93.81 103 MET A N 1
ATOM 774 C CA . MET A 1 103 ? -1.195 7.337 7.629 1.00 93.81 103 MET A CA 1
ATOM 775 C C . MET A 1 103 ? -1.841 6.349 8.614 1.00 93.81 103 MET A C 1
ATOM 777 O O . MET A 1 103 ? -3.058 6.372 8.790 1.00 93.81 103 MET A O 1
ATOM 781 N N . GLY A 1 104 ? -1.049 5.510 9.290 1.00 96.06 104 GLY A N 1
ATOM 782 C CA . GLY A 1 104 ? -1.517 4.638 10.367 1.00 96.06 104 GLY A CA 1
ATOM 783 C C . GLY A 1 104 ? -1.752 3.181 9.979 1.00 96.06 104 GLY A C 1
ATOM 784 O O . GLY A 1 104 ? -2.419 2.481 10.740 1.00 96.06 104 GLY A O 1
ATOM 785 N N . PHE A 1 105 ? -1.223 2.727 8.838 1.00 97.50 105 PHE A N 1
ATOM 786 C CA . PHE A 1 105 ? -1.185 1.299 8.507 1.00 97.50 105 PHE A CA 1
ATOM 787 C C . PHE A 1 105 ? -0.369 0.531 9.557 1.00 97.50 105 PHE A C 1
ATOM 789 O O . PHE A 1 105 ? 0.657 1.022 10.030 1.00 97.50 105 PHE A O 1
ATOM 796 N N . GLU A 1 106 ? -0.822 -0.669 9.927 1.00 97.44 106 GLU A N 1
ATOM 797 C CA . GLU A 1 106 ? -0.147 -1.509 10.927 1.00 97.44 106 GLU A CA 1
ATOM 798 C C . GLU A 1 106 ? 1.160 -2.085 10.374 1.00 97.44 106 GLU A C 1
ATOM 800 O O . GLU A 1 106 ? 2.165 -2.140 11.082 1.00 97.44 106 GLU A O 1
ATOM 805 N N . SER A 1 107 ? 1.167 -2.480 9.098 1.00 97.06 107 SER A N 1
ATOM 806 C CA . SER A 1 107 ? 2.366 -2.967 8.419 1.00 97.06 107 SER A CA 1
ATOM 807 C C . SER A 1 107 ? 2.369 -2.612 6.935 1.00 97.06 107 SER A C 1
ATOM 809 O O . SER A 1 107 ? 1.317 -2.506 6.299 1.00 97.06 107 SER A O 1
ATOM 811 N N . VAL A 1 108 ? 3.573 -2.423 6.391 1.00 97.94 108 VAL A N 1
ATOM 812 C CA . VAL A 1 108 ? 3.806 -2.185 4.965 1.00 97.94 108 VAL A CA 1
ATOM 813 C C . VAL A 1 108 ? 4.931 -3.101 4.504 1.00 97.94 108 VAL A C 1
ATOM 815 O O . VAL A 1 108 ? 6.053 -3.003 4.998 1.00 97.94 108 VAL A O 1
ATOM 818 N N . GLN A 1 109 ? 4.642 -4.000 3.570 1.00 97.75 109 GLN A N 1
ATOM 819 C CA . GLN A 1 109 ? 5.635 -4.902 2.990 1.00 97.75 109 GLN A CA 1
ATOM 820 C C . GLN A 1 109 ? 6.089 -4.373 1.633 1.00 97.75 109 GLN A C 1
ATOM 822 O O . GLN A 1 109 ? 5.281 -3.908 0.838 1.00 97.75 109 GLN A O 1
ATOM 827 N N . CYS A 1 110 ? 7.389 -4.437 1.363 1.00 98.00 110 CYS A N 1
ATOM 828 C CA . CYS A 1 110 ? 8.001 -3.785 0.211 1.00 98.00 110 CYS A CA 1
ATOM 829 C C . CYS A 1 110 ? 8.741 -4.794 -0.671 1.00 98.00 110 CYS A C 1
ATOM 831 O O . CYS A 1 110 ? 9.658 -5.470 -0.202 1.00 98.00 110 CYS A O 1
ATOM 833 N N . TYR A 1 111 ? 8.412 -4.827 -1.962 1.00 98.06 111 TYR A N 1
ATOM 834 C CA . TYR A 1 111 ? 9.003 -5.731 -2.946 1.00 98.06 111 TYR A CA 1
ATOM 835 C C . TYR A 1 111 ? 9.532 -4.980 -4.167 1.00 98.06 111 TYR A C 1
ATOM 837 O O . TYR A 1 111 ? 9.083 -3.893 -4.511 1.00 98.06 111 TYR A O 1
ATOM 845 N N . GLU A 1 112 ? 10.536 -5.573 -4.804 1.00 96.19 112 GLU A N 1
ATOM 846 C CA . GLU A 1 112 ? 11.322 -4.952 -5.879 1.00 96.19 112 GLU A CA 1
ATOM 847 C C . GLU A 1 112 ? 10.764 -5.246 -7.274 1.00 96.19 112 GLU A C 1
ATOM 849 O O . GLU A 1 112 ? 11.230 -4.685 -8.257 1.00 96.19 112 GLU A O 1
ATOM 854 N N . ASN A 1 113 ? 9.842 -6.203 -7.380 1.00 96.00 113 ASN A N 1
ATOM 855 C CA . ASN A 1 113 ? 9.265 -6.640 -8.642 1.00 96.00 113 ASN A CA 1
ATOM 856 C C . ASN A 1 113 ? 7.944 -7.384 -8.418 1.00 96.00 113 ASN A C 1
ATOM 858 O O . ASN A 1 113 ? 7.661 -7.868 -7.317 1.00 96.00 113 ASN A O 1
ATOM 862 N N . GLY A 1 114 ? 7.169 -7.496 -9.500 1.00 95.06 114 GLY A N 1
ATOM 863 C CA . GLY A 1 114 ? 5.855 -8.137 -9.507 1.00 95.06 114 GLY A CA 1
ATOM 864 C C . GLY A 1 114 ? 5.875 -9.597 -9.063 1.00 95.06 114 GLY A C 1
ATOM 865 O O . GLY A 1 114 ? 4.976 -10.003 -8.340 1.00 95.06 114 GLY A O 1
ATOM 866 N N . SER A 1 115 ? 6.903 -10.372 -9.422 1.00 96.88 115 SER A N 1
ATOM 867 C CA . SER A 1 115 ? 6.975 -11.795 -9.064 1.00 96.88 115 SER A CA 1
ATOM 868 C C . SER A 1 115 ? 7.060 -12.000 -7.551 1.00 96.88 115 SER A C 1
ATOM 870 O O . SER A 1 115 ? 6.252 -12.732 -6.989 1.00 96.88 115 SER A O 1
ATOM 872 N N . LYS A 1 116 ? 7.971 -11.286 -6.873 1.00 95.81 116 LYS A N 1
ATOM 873 C CA . LYS A 1 116 ? 8.089 -11.339 -5.406 1.00 95.81 116 LYS A CA 1
ATOM 874 C C . LYS A 1 116 ? 6.819 -10.829 -4.712 1.00 95.81 116 LYS A C 1
ATOM 876 O O . LYS A 1 116 ? 6.410 -11.378 -3.694 1.00 95.81 116 LYS A O 1
ATOM 881 N N . GLY A 1 117 ? 6.201 -9.780 -5.259 1.00 96.31 117 GLY A N 1
ATOM 882 C CA . GLY A 1 117 ? 4.949 -9.240 -4.729 1.00 96.31 117 GLY A CA 1
ATOM 883 C C . GLY A 1 117 ? 3.782 -10.220 -4.856 1.00 96.31 117 GLY A C 1
ATOM 884 O O . GLY A 1 117 ? 3.024 -10.403 -3.910 1.00 96.31 117 GLY A O 1
ATOM 885 N N . LEU A 1 118 ? 3.684 -10.913 -5.991 1.00 95.31 118 LEU A N 1
ATOM 886 C CA . LEU A 1 11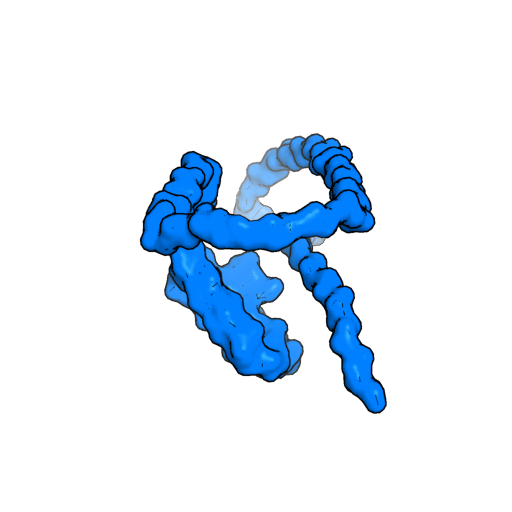8 ? 2.667 -11.934 -6.222 1.00 95.31 118 LEU A CA 1
ATOM 887 C C . LEU A 1 118 ? 2.834 -13.127 -5.272 1.00 95.31 118 LEU A C 1
ATOM 889 O O . LEU A 1 118 ? 1.853 -13.580 -4.691 1.00 95.31 118 LEU A O 1
ATOM 893 N N . GLU A 1 119 ? 4.064 -13.605 -5.067 1.00 95.19 119 GLU A N 1
ATOM 894 C CA . GLU A 1 119 ? 4.357 -14.665 -4.089 1.00 95.19 119 GLU A CA 1
ATOM 895 C C . GLU A 1 119 ? 3.910 -14.270 -2.672 1.00 95.19 119 GLU A C 1
ATOM 897 O O . GLU A 1 119 ? 3.292 -15.067 -1.966 1.00 95.19 119 GLU A O 1
ATOM 902 N N . ALA A 1 120 ? 4.154 -13.019 -2.273 1.00 93.81 120 ALA A N 1
ATOM 903 C CA . ALA A 1 120 ? 3.733 -12.500 -0.976 1.00 93.81 120 ALA A CA 1
ATOM 904 C C . ALA A 1 120 ? 2.204 -12.430 -0.825 1.00 93.81 120 ALA A C 1
ATOM 906 O O . ALA A 1 120 ? 1.677 -12.779 0.230 1.00 93.81 120 ALA A O 1
ATOM 907 N N . MET A 1 121 ? 1.485 -12.049 -1.885 1.00 93.38 121 MET A N 1
ATOM 908 C CA . MET A 1 121 ? 0.015 -12.022 -1.893 1.00 93.38 121 MET A CA 1
ATOM 909 C C . MET A 1 121 ? -0.613 -13.417 -1.814 1.00 93.38 121 MET A C 1
ATOM 911 O O . MET A 1 121 ? -1.723 -13.569 -1.310 1.00 93.38 121 MET A O 1
ATOM 915 N N . VAL A 1 122 ? 0.077 -14.444 -2.312 1.00 92.50 122 VAL A N 1
ATOM 916 C CA . VAL A 1 122 ? -0.353 -15.839 -2.135 1.00 92.50 122 VAL A CA 1
ATOM 917 C C . VAL A 1 122 ? -0.121 -16.296 -0.692 1.00 92.50 122 VAL A C 1
ATOM 919 O O . VAL A 1 122 ? -0.910 -17.075 -0.161 1.00 92.50 122 VAL A O 1
ATOM 922 N N . ALA A 1 123 ? 0.940 -15.805 -0.044 1.00 88.56 123 ALA A N 1
ATOM 923 C CA . ALA A 1 123 ? 1.291 -16.167 1.327 1.00 88.56 123 ALA A CA 1
ATOM 924 C C . ALA A 1 123 ? 0.398 -15.507 2.394 1.00 88.56 123 ALA A C 1
ATOM 926 O O . ALA A 1 123 ? 0.256 -16.053 3.489 1.00 88.56 123 ALA A O 1
ATOM 927 N N . GLY A 1 124 ? -0.205 -14.352 2.103 1.00 88.44 124 GLY A N 1
ATOM 928 C CA . GLY A 1 124 ? -1.057 -13.648 3.056 1.00 88.44 124 GLY A CA 1
ATOM 929 C C . GLY A 1 124 ? -1.950 -12.590 2.417 1.00 88.44 124 GLY A C 1
ATOM 930 O O . GLY A 1 124 ? -1.645 -12.036 1.364 1.00 88.44 124 GLY A O 1
ATOM 931 N N . GLN A 1 125 ? -3.067 -12.297 3.085 1.00 90.25 125 GLN A N 1
ATOM 932 C CA . GLN A 1 125 ? -3.986 -11.243 2.669 1.00 90.25 125 GLN A CA 1
ATOM 933 C C . GLN A 1 125 ? -3.447 -9.866 3.068 1.00 90.25 125 GLN A C 1
ATOM 935 O O . GLN A 1 125 ? -2.934 -9.687 4.171 1.00 90.25 125 GLN A O 1
ATOM 940 N N . VAL A 1 126 ? -3.615 -8.899 2.171 1.00 94.25 126 VAL A N 1
ATOM 941 C CA . VAL A 1 126 ? -3.330 -7.476 2.387 1.00 94.25 126 VAL A CA 1
ATOM 942 C C . VAL A 1 126 ? -4.542 -6.647 1.964 1.00 94.25 126 VAL A C 1
ATOM 944 O O . VAL A 1 126 ? -5.323 -7.086 1.116 1.00 94.25 126 VAL A O 1
ATOM 947 N N . ASP A 1 127 ? -4.717 -5.461 2.546 1.00 95.69 127 ASP A N 1
ATOM 948 C CA . ASP A 1 127 ? -5.878 -4.602 2.265 1.00 95.69 127 ASP A CA 1
ATOM 949 C C . ASP A 1 127 ? -5.695 -3.756 0.998 1.00 95.69 127 ASP A C 1
ATOM 951 O O . ASP A 1 127 ? -6.667 -3.418 0.319 1.00 95.69 127 ASP A O 1
ATOM 955 N N . ILE A 1 128 ? -4.446 -3.405 0.682 1.00 94.56 128 ILE A N 1
ATOM 956 C CA . ILE A 1 128 ? -4.061 -2.650 -0.513 1.00 94.56 128 ILE A CA 1
ATOM 957 C C . ILE A 1 128 ? -2.703 -3.137 -1.036 1.00 94.56 128 ILE A C 1
ATOM 959 O O . ILE A 1 128 ? -1.814 -3.469 -0.248 1.00 94.56 128 ILE A O 1
ATOM 963 N N . VAL A 1 129 ? -2.564 -3.182 -2.363 1.00 94.12 129 VAL A N 1
ATOM 964 C CA . VAL A 1 129 ? -1.352 -3.568 -3.105 1.00 94.12 129 VAL A CA 1
ATOM 965 C C . VAL A 1 129 ? -1.013 -2.507 -4.105 1.00 94.12 129 VAL A C 1
ATOM 967 O O . VAL A 1 129 ? -1.958 -2.161 -4.851 1.00 94.12 129 VAL A O 1
#

Secondary structure (DSSP, 8-state):
------PPP----------TT-TT-----------------PPPPPP-------------------HHHHHHHHHHHHHT-EEEEE-S-HHHHHHHHHHHHHHT-SEEEEESSHHHHHHHHHHS--SB-

Sequence (129 aa):
ESSTGTGTVLWFAIPYVPDTSQPNSPGGHARAVAYKRVLGFQRAPSAADVGHPLEASEDGALTARSEGDQKIEAQIRARKLTALVIDDTKTVRKLMEKLLLKMGFESVQCYENGSKGLEAMVAGQVDIV